Protein AF-A0A0F5L1Y3-F1 (afdb_monomer)

Structure (mmCIF, N/CA/C/O backbone):
data_AF-A0A0F5L1Y3-F1
#
_entry.id   AF-A0A0F5L1Y3-F1
#
loop_
_atom_site.group_PDB
_atom_site.id
_atom_site.type_symbol
_atom_site.label_atom_id
_atom_site.label_alt_id
_atom_site.label_comp_id
_atom_site.label_asym_id
_atom_site.label_entity_id
_atom_site.label_seq_id
_atom_site.pdbx_PDB_ins_code
_atom_site.Cartn_x
_atom_site.Cartn_y
_atom_site.Cartn_z
_atom_site.occupancy
_atom_site.B_iso_or_equiv
_atom_site.auth_seq_id
_atom_site.auth_comp_id
_atom_site.auth_asym_id
_atom_site.auth_atom_id
_atom_site.pdbx_PDB_model_num
ATOM 1 N N . MET A 1 1 ? 25.608 -7.336 -17.440 1.00 58.88 1 MET A N 1
ATOM 2 C CA . MET A 1 1 ? 24.834 -6.077 -17.529 1.00 58.88 1 MET A CA 1
ATOM 3 C C . MET A 1 1 ? 24.647 -5.579 -16.105 1.00 58.88 1 MET A C 1
ATOM 5 O O . MET A 1 1 ? 24.278 -6.393 -15.273 1.00 58.88 1 MET A O 1
ATOM 9 N N . ASN A 1 2 ? 24.986 -4.324 -15.798 1.00 83.69 2 ASN A N 1
ATOM 10 C CA . ASN A 1 2 ? 24.797 -3.781 -14.450 1.00 83.69 2 ASN A CA 1
ATOM 11 C C . ASN A 1 2 ? 23.330 -3.350 -14.309 1.00 83.69 2 ASN A C 1
ATOM 13 O O . ASN A 1 2 ? 22.924 -2.388 -14.961 1.00 83.69 2 ASN A O 1
ATOM 17 N N . ILE A 1 3 ? 22.528 -4.107 -13.557 1.00 86.19 3 ILE A N 1
ATOM 18 C CA . ILE A 1 3 ? 21.122 -3.773 -13.304 1.00 86.19 3 ILE A CA 1
ATOM 19 C C . ILE A 1 3 ? 21.102 -2.684 -12.221 1.00 86.19 3 ILE A C 1
ATOM 21 O O . ILE A 1 3 ? 21.657 -2.919 -11.149 1.00 86.19 3 ILE A O 1
ATOM 25 N N . PRO A 1 4 ? 20.523 -1.495 -12.475 1.00 91.44 4 PRO A N 1
ATOM 26 C CA . PRO A 1 4 ? 20.451 -0.447 -11.463 1.00 91.44 4 PRO A CA 1
ATOM 27 C C . PRO A 1 4 ? 19.635 -0.911 -10.259 1.00 91.44 4 PRO A C 1
ATOM 29 O O . PRO A 1 4 ? 18.549 -1.457 -10.434 1.00 91.44 4 PRO A O 1
ATOM 32 N N . ASP A 1 5 ? 20.128 -0.639 -9.055 1.00 95.06 5 ASP A N 1
ATOM 33 C CA . ASP A 1 5 ? 19.383 -0.872 -7.820 1.00 95.06 5 ASP A CA 1
ATOM 34 C C . ASP A 1 5 ? 18.360 0.263 -7.594 1.00 95.06 5 ASP A C 1
ATOM 36 O O . ASP A 1 5 ? 18.777 1.420 -7.424 1.00 95.06 5 ASP A O 1
ATOM 40 N N . PRO A 1 6 ? 17.038 -0.021 -7.574 1.00 96.19 6 PRO A N 1
ATOM 41 C CA . PRO A 1 6 ? 16.002 0.976 -7.311 1.00 96.19 6 PRO A CA 1
ATOM 42 C C . PRO A 1 6 ? 16.200 1.751 -6.007 1.00 96.19 6 PRO A C 1
ATOM 44 O O . PRO A 1 6 ? 15.869 2.934 -5.962 1.00 96.19 6 PRO A O 1
ATOM 47 N N . GLN A 1 7 ? 16.785 1.144 -4.970 1.00 96.44 7 GLN A N 1
ATOM 48 C CA . GLN A 1 7 ? 16.964 1.785 -3.662 1.00 96.44 7 GLN A CA 1
ATOM 49 C C . GLN A 1 7 ? 17.882 3.017 -3.717 1.00 96.44 7 GLN A C 1
ATOM 51 O O . GLN A 1 7 ? 17.750 3.941 -2.912 1.00 96.44 7 GLN A O 1
ATOM 56 N N . THR A 1 8 ? 18.747 3.102 -4.731 1.00 95.94 8 THR A N 1
ATOM 57 C CA . THR A 1 8 ? 19.629 4.258 -4.961 1.00 95.94 8 THR A CA 1
ATOM 58 C C . THR A 1 8 ? 18.908 5.488 -5.525 1.00 95.94 8 THR A C 1
ATOM 60 O O . THR A 1 8 ? 19.487 6.574 -5.594 1.00 95.94 8 THR A O 1
ATOM 63 N N . PHE A 1 9 ? 17.640 5.352 -5.924 1.00 96.06 9 PHE A N 1
ATOM 64 C CA . PHE A 1 9 ? 16.849 6.438 -6.488 1.00 96.06 9 PHE A CA 1
ATOM 65 C C . PHE A 1 9 ? 16.007 7.127 -5.411 1.00 96.06 9 PHE A C 1
ATOM 67 O O . PHE A 1 9 ? 15.438 6.491 -4.522 1.00 96.06 9 PHE A O 1
ATOM 74 N N . THR A 1 10 ? 15.886 8.447 -5.548 1.00 95.75 10 THR A N 1
ATOM 75 C CA . THR A 1 10 ? 15.037 9.318 -4.716 1.00 95.75 10 THR A CA 1
ATOM 76 C C . THR A 1 10 ? 13.987 10.079 -5.531 1.00 95.75 10 THR A C 1
ATOM 78 O O . THR A 1 10 ? 13.147 10.769 -4.966 1.00 95.75 10 THR A O 1
ATOM 81 N N . ASP A 1 11 ? 14.021 9.951 -6.862 1.00 95.88 11 ASP A N 1
ATOM 82 C CA . ASP A 1 11 ? 13.107 10.615 -7.792 1.00 95.88 11 ASP A CA 1
ATOM 83 C C . ASP A 1 11 ? 12.118 9.590 -8.383 1.00 95.88 11 ASP A C 1
ATOM 85 O O . ASP A 1 11 ? 12.529 8.739 -9.189 1.00 95.88 11 ASP A O 1
ATOM 89 N N . PRO A 1 12 ? 10.820 9.666 -8.026 1.00 95.31 12 PRO A N 1
ATOM 90 C CA . PRO A 1 12 ? 9.793 8.768 -8.547 1.00 95.31 12 PRO A CA 1
ATOM 91 C C . PRO A 1 12 ? 9.684 8.761 -10.075 1.00 95.31 12 PRO A C 1
ATOM 93 O O . PRO A 1 12 ? 9.400 7.720 -10.664 1.00 95.31 12 PRO A O 1
ATOM 96 N N . GLU A 1 13 ? 9.946 9.881 -10.752 1.00 94.06 13 GLU A N 1
ATOM 97 C CA . GLU A 1 13 ? 9.856 9.947 -12.215 1.00 94.06 13 GLU A CA 1
ATOM 98 C C . GLU A 1 13 ? 10.986 9.160 -12.888 1.00 94.06 13 GLU A C 1
ATOM 100 O O . GLU A 1 13 ? 10.777 8.500 -13.912 1.00 94.06 13 GLU A O 1
ATOM 105 N N . LYS A 1 14 ? 12.187 9.155 -12.298 1.00 96.31 14 LYS A N 1
ATOM 106 C CA . LYS A 1 14 ? 13.285 8.294 -12.768 1.00 96.31 14 LYS A CA 1
ATOM 107 C C . LYS A 1 14 ? 12.970 6.819 -12.541 1.00 96.31 14 LYS A C 1
ATOM 109 O O . LYS A 1 14 ? 13.236 6.012 -13.431 1.00 96.31 14 LYS A O 1
ATOM 114 N N . LEU A 1 15 ? 12.358 6.479 -11.408 1.00 96.44 15 LEU A N 1
ATOM 115 C CA . LEU A 1 15 ? 11.914 5.114 -11.121 1.00 96.44 15 LEU A CA 1
ATOM 116 C C . LEU A 1 15 ? 10.835 4.644 -12.098 1.00 96.44 15 LEU A C 1
ATOM 118 O O . LEU A 1 15 ? 10.933 3.528 -12.598 1.00 96.44 15 LEU A O 1
ATOM 122 N N . ARG A 1 16 ? 9.866 5.491 -12.469 1.00 94.25 16 ARG A N 1
ATOM 123 C CA . ARG A 1 16 ? 8.861 5.146 -13.493 1.00 94.25 16 ARG A CA 1
ATOM 124 C C . ARG A 1 16 ? 9.489 4.891 -14.862 1.00 94.25 16 ARG A C 1
ATOM 126 O O . ARG A 1 16 ? 9.098 3.952 -15.552 1.00 94.25 16 ARG A O 1
ATOM 133 N N . LYS A 1 17 ? 10.504 5.673 -15.244 1.00 94.81 17 LYS A N 1
ATOM 134 C CA . LYS A 1 17 ? 11.277 5.433 -16.477 1.00 94.81 17 LYS A CA 1
ATOM 135 C C . LYS A 1 17 ? 12.063 4.122 -16.414 1.00 94.81 17 LYS A C 1
ATOM 137 O O . LYS A 1 17 ? 12.066 3.369 -17.388 1.00 94.81 17 LYS A O 1
ATOM 142 N N . LEU A 1 18 ? 12.716 3.837 -15.285 1.00 95.88 18 LEU A N 1
ATOM 143 C CA . LEU A 1 18 ? 13.425 2.574 -15.067 1.00 95.88 18 LEU A CA 1
ATOM 144 C C . LEU A 1 18 ? 12.458 1.386 -15.125 1.00 95.88 18 LEU A C 1
ATOM 146 O O . LEU A 1 18 ? 12.724 0.427 -15.840 1.00 95.88 18 LEU A O 1
ATOM 150 N N . MET A 1 19 ? 11.309 1.493 -14.459 1.00 95.19 19 MET A N 1
ATOM 151 C CA . MET A 1 19 ? 10.232 0.505 -14.473 1.00 95.19 19 MET A CA 1
ATOM 152 C C . MET A 1 19 ? 9.715 0.235 -15.889 1.00 95.19 19 MET A C 1
ATOM 154 O O . MET A 1 19 ? 9.615 -0.921 -16.286 1.00 95.19 19 MET A O 1
ATOM 158 N N . ALA A 1 20 ? 9.440 1.272 -16.686 1.00 93.19 20 ALA A N 1
ATOM 159 C CA . ALA A 1 20 ? 8.986 1.100 -18.068 1.00 93.19 20 ALA A CA 1
ATOM 160 C C . ALA A 1 20 ? 10.019 0.351 -18.931 1.00 93.19 20 ALA A C 1
ATOM 162 O O . ALA A 1 20 ? 9.663 -0.520 -19.726 1.00 93.19 20 ALA A O 1
ATOM 163 N N . ASN A 1 21 ? 11.310 0.645 -18.746 1.00 94.38 21 ASN A N 1
ATOM 164 C CA . ASN A 1 21 ? 12.386 -0.092 -19.408 1.00 94.38 21 ASN A CA 1
ATOM 165 C C . ASN A 1 21 ? 12.499 -1.534 -18.911 1.00 94.38 21 ASN A C 1
ATOM 167 O O . ASN A 1 21 ? 12.707 -2.429 -19.725 1.00 94.38 21 ASN A O 1
ATOM 171 N N . ALA A 1 22 ? 12.353 -1.753 -17.605 1.00 94.88 22 ALA A N 1
ATOM 172 C CA . ALA A 1 22 ? 12.381 -3.072 -16.993 1.00 94.88 22 ALA A CA 1
ATOM 173 C C . ALA A 1 22 ? 11.282 -3.966 -17.580 1.00 94.88 22 ALA A C 1
ATOM 175 O O . ALA A 1 22 ? 11.586 -5.041 -18.085 1.00 94.88 22 ALA A O 1
ATOM 176 N N . VAL A 1 23 ? 10.042 -3.465 -17.642 1.00 92.94 23 VAL A N 1
ATOM 177 C CA . VAL A 1 23 ? 8.907 -4.159 -18.273 1.00 92.94 23 VAL A CA 1
ATOM 178 C C . VAL A 1 23 ? 9.199 -4.468 -19.742 1.00 92.94 23 VAL A C 1
ATOM 180 O O . VAL A 1 23 ? 9.058 -5.609 -20.169 1.00 92.94 23 VAL A O 1
ATOM 183 N N . ARG A 1 24 ? 9.676 -3.483 -20.518 1.00 94.00 24 ARG A N 1
ATOM 184 C CA . ARG A 1 24 ? 10.012 -3.672 -21.943 1.00 94.00 24 ARG A CA 1
ATOM 185 C C . ARG A 1 24 ? 11.085 -4.745 -22.170 1.00 94.00 24 ARG A C 1
ATOM 187 O O . ARG A 1 24 ? 11.111 -5.360 -23.231 1.00 94.00 24 ARG A O 1
ATOM 194 N N . LEU A 1 25 ? 11.997 -4.917 -21.216 1.00 94.50 25 LEU A N 1
ATOM 195 C CA . LEU A 1 25 ? 13.122 -5.850 -21.294 1.00 94.50 25 LEU A CA 1
ATOM 196 C C . LEU A 1 25 ? 12.866 -7.179 -20.560 1.00 94.50 25 LEU A C 1
ATOM 198 O O . LEU A 1 25 ? 13.754 -8.025 -20.558 1.00 94.50 25 LEU A O 1
ATOM 202 N N . GLY A 1 26 ? 11.687 -7.372 -19.957 1.00 94.56 26 GLY A N 1
ATOM 203 C CA . GLY A 1 26 ? 11.333 -8.597 -19.229 1.00 94.56 26 GLY A CA 1
ATOM 204 C C . GLY A 1 26 ? 11.954 -8.724 -17.831 1.00 94.56 26 GLY A C 1
ATOM 205 O O . GLY A 1 26 ? 12.021 -9.823 -17.293 1.00 94.56 26 GLY A O 1
ATOM 206 N N . TYR A 1 27 ? 12.419 -7.626 -17.229 1.00 95.56 27 TYR A N 1
ATOM 207 C CA . TYR A 1 27 ? 12.946 -7.611 -15.860 1.00 95.56 27 TYR A CA 1
ATOM 208 C C . TYR A 1 27 ? 11.828 -7.339 -14.845 1.00 95.56 27 TYR A C 1
ATOM 210 O O . TYR A 1 27 ? 11.685 -6.222 -14.341 1.00 95.56 27 TYR A O 1
ATOM 218 N N . GLU A 1 28 ? 11.020 -8.358 -14.559 1.00 93.56 28 GLU A N 1
ATOM 219 C CA . GLU A 1 28 ? 9.836 -8.235 -13.696 1.00 93.56 28 GLU A CA 1
ATOM 220 C C . GLU A 1 28 ? 10.185 -7.843 -12.255 1.00 93.56 28 GLU A C 1
ATOM 222 O O . GLU A 1 28 ? 9.589 -6.901 -11.734 1.00 93.56 28 GLU A O 1
ATOM 227 N N . ASP A 1 29 ? 11.211 -8.455 -11.657 1.00 95.00 29 ASP A N 1
ATOM 228 C CA . ASP A 1 29 ? 11.664 -8.128 -10.294 1.00 95.00 29 ASP A CA 1
ATOM 229 C C . ASP A 1 29 ? 12.117 -6.671 -10.170 1.00 95.00 29 ASP A C 1
ATOM 231 O O . ASP A 1 29 ? 11.828 -5.984 -9.189 1.00 95.00 29 ASP A O 1
ATOM 235 N N . LEU A 1 30 ? 12.800 -6.152 -11.195 1.00 96.38 30 LEU A N 1
ATOM 236 C CA . LEU A 1 30 ? 13.221 -4.755 -11.220 1.00 96.38 30 LEU A CA 1
ATOM 237 C C . LEU A 1 30 ? 12.011 -3.823 -11.316 1.00 96.38 30 LEU A C 1
ATOM 239 O O . LEU A 1 30 ? 11.949 -2.814 -10.614 1.00 96.38 30 LEU A O 1
ATOM 243 N N . ALA A 1 31 ? 11.038 -4.159 -12.167 1.00 95.81 31 ALA A N 1
ATOM 244 C CA . ALA A 1 31 ? 9.800 -3.399 -12.267 1.00 95.81 31 ALA A CA 1
ATOM 245 C C . ALA A 1 31 ? 9.024 -3.425 -10.943 1.00 95.81 31 ALA A C 1
ATOM 247 O O . ALA A 1 31 ? 8.531 -2.386 -10.513 1.00 95.81 31 ALA A O 1
ATOM 248 N N . PHE A 1 32 ? 8.949 -4.584 -10.288 1.00 96.62 32 PHE A N 1
ATOM 249 C CA . PHE A 1 32 ? 8.337 -4.758 -8.977 1.00 96.62 32 PHE A CA 1
ATOM 250 C C . PHE A 1 32 ? 9.014 -3.864 -7.933 1.00 96.62 32 PHE A C 1
ATOM 252 O O . PHE A 1 32 ? 8.354 -3.006 -7.350 1.00 96.62 32 PHE A O 1
ATOM 259 N N . ASN A 1 33 ? 10.336 -3.958 -7.788 1.00 97.25 33 ASN A N 1
ATOM 260 C CA . ASN A 1 33 ? 11.106 -3.170 -6.824 1.00 97.25 33 ASN A CA 1
ATOM 261 C C . ASN A 1 33 ? 11.019 -1.656 -7.079 1.00 97.25 33 ASN A C 1
ATOM 263 O O . ASN A 1 33 ? 10.983 -0.874 -6.129 1.00 97.25 33 ASN A O 1
ATOM 267 N N . CYS A 1 34 ? 10.902 -1.217 -8.336 1.00 97.62 34 CYS A N 1
ATOM 268 C CA . CYS A 1 34 ? 10.632 0.188 -8.645 1.00 97.62 34 CYS A CA 1
ATOM 269 C C . CYS A 1 34 ? 9.288 0.671 -8.076 1.00 97.62 34 CYS A C 1
ATOM 271 O O . CYS A 1 34 ? 9.238 1.774 -7.532 1.00 97.62 34 CYS A O 1
ATOM 273 N N . LYS A 1 35 ? 8.213 -0.129 -8.170 1.00 97.06 35 LYS A N 1
ATOM 274 C CA . LYS A 1 35 ? 6.893 0.228 -7.604 1.00 97.06 35 LYS A CA 1
ATOM 275 C C . LYS A 1 35 ? 6.991 0.430 -6.096 1.00 97.06 35 LYS A C 1
ATOM 277 O O . LYS A 1 35 ? 6.479 1.414 -5.567 1.00 97.06 35 LYS A O 1
ATOM 282 N N . LEU A 1 36 ? 7.698 -0.477 -5.424 1.00 97.88 36 LEU A N 1
ATOM 283 C CA . LEU A 1 36 ? 7.883 -0.423 -3.976 1.00 97.88 36 LEU A CA 1
ATOM 284 C C . LEU A 1 36 ? 8.694 0.794 -3.566 1.00 97.88 36 LEU A C 1
ATOM 286 O O . LEU A 1 36 ? 8.295 1.526 -2.668 1.00 97.88 36 LEU A O 1
ATOM 290 N N . ARG A 1 37 ? 9.772 1.083 -4.295 1.00 98.19 37 ARG A N 1
ATOM 291 C CA . ARG A 1 37 ? 10.583 2.258 -4.012 1.00 98.19 37 ARG A CA 1
ATOM 292 C C . ARG A 1 37 ? 9.810 3.565 -4.199 1.00 98.19 37 ARG A C 1
ATOM 294 O O . ARG A 1 37 ? 9.967 4.491 -3.408 1.00 98.19 37 ARG A O 1
ATOM 301 N N . ILE A 1 38 ? 8.966 3.656 -5.230 1.00 98.00 38 ILE A N 1
ATOM 302 C CA . ILE A 1 38 ? 8.090 4.821 -5.436 1.00 98.00 38 ILE A CA 1
ATOM 303 C C . ILE A 1 38 ? 7.148 5.003 -4.237 1.00 98.00 38 ILE A C 1
ATOM 305 O O . ILE A 1 38 ? 6.970 6.128 -3.766 1.00 98.00 38 ILE A O 1
ATOM 309 N N . ALA A 1 39 ? 6.578 3.908 -3.733 1.00 98.06 39 ALA A N 1
ATOM 310 C CA . ALA A 1 39 ? 5.726 3.915 -2.552 1.00 98.06 39 ALA A CA 1
ATOM 311 C C . ALA A 1 39 ? 6.473 4.358 -1.285 1.00 98.06 39 ALA A C 1
ATOM 313 O O . ALA A 1 39 ? 6.002 5.252 -0.583 1.00 98.06 39 ALA A O 1
ATOM 314 N N . GLU A 1 40 ? 7.663 3.809 -1.037 1.00 98.00 40 GLU A N 1
ATOM 315 C CA . GLU A 1 40 ? 8.525 4.185 0.090 1.00 98.00 40 GLU A CA 1
ATOM 316 C C . GLU A 1 40 ? 8.865 5.680 0.082 1.00 98.00 40 GLU A C 1
ATOM 318 O O . GLU A 1 40 ? 8.759 6.342 1.112 1.00 98.00 40 GLU A O 1
ATOM 323 N N . ILE A 1 41 ? 9.236 6.237 -1.078 1.00 98.25 41 ILE A N 1
ATOM 324 C CA . ILE A 1 41 ? 9.544 7.670 -1.212 1.00 98.25 41 ILE A CA 1
ATOM 325 C C . ILE A 1 41 ? 8.321 8.523 -0.854 1.00 98.25 41 ILE A C 1
ATOM 327 O O . ILE A 1 41 ? 8.457 9.554 -0.195 1.00 98.25 41 ILE A O 1
ATOM 331 N N . ALA A 1 42 ? 7.125 8.105 -1.273 1.00 97.50 42 ALA A N 1
ATOM 332 C CA . ALA A 1 42 ? 5.902 8.842 -0.980 1.00 97.50 42 ALA A CA 1
ATOM 333 C C . ALA A 1 42 ? 5.546 8.827 0.513 1.00 97.50 42 ALA A C 1
ATOM 335 O O . ALA A 1 42 ? 5.140 9.859 1.050 1.00 97.50 42 ALA A O 1
ATOM 336 N N . GLY A 1 43 ? 5.727 7.686 1.183 1.00 97.69 43 GLY A N 1
ATOM 337 C CA . GLY A 1 43 ? 5.564 7.583 2.630 1.00 97.69 43 GLY A CA 1
ATOM 338 C C . GLY A 1 43 ? 6.617 8.377 3.397 1.00 97.69 43 GLY A C 1
ATOM 339 O O . GLY A 1 43 ? 6.281 9.094 4.333 1.00 97.69 43 GLY A O 1
ATOM 340 N N . ALA A 1 44 ? 7.885 8.305 2.986 1.00 97.12 44 ALA A N 1
ATOM 341 C CA . ALA A 1 44 ? 8.995 8.997 3.644 1.00 97.12 44 ALA A CA 1
ATOM 342 C C . ALA A 1 44 ? 8.863 10.529 3.632 1.00 97.12 44 ALA A C 1
ATOM 344 O O . ALA A 1 44 ? 9.484 11.200 4.450 1.00 97.12 44 ALA A O 1
ATOM 345 N N . ALA A 1 45 ? 8.044 11.081 2.734 1.00 96.25 45 ALA A N 1
ATOM 346 C CA . ALA A 1 45 ? 7.694 12.498 2.723 1.00 96.25 45 ALA A CA 1
ATOM 347 C C . ALA A 1 45 ? 6.708 12.906 3.839 1.00 96.25 45 ALA A C 1
ATOM 349 O O . ALA A 1 45 ? 6.389 14.088 3.946 1.00 96.25 45 ALA A O 1
ATOM 350 N N . GLN A 1 46 ? 6.200 11.952 4.629 1.00 97.62 46 GLN A N 1
ATOM 351 C CA . GLN A 1 46 ? 5.275 12.191 5.736 1.00 97.62 46 GLN A CA 1
ATOM 352 C C . GLN A 1 46 ? 5.984 12.065 7.090 1.00 97.62 46 GLN A C 1
ATOM 354 O O . GLN A 1 46 ? 6.722 11.102 7.347 1.00 97.62 46 GLN A O 1
ATOM 359 N N . ASP A 1 47 ? 5.709 13.021 7.975 1.00 94.88 47 ASP A N 1
ATOM 360 C CA . ASP A 1 47 ? 6.284 13.061 9.322 1.00 94.88 47 ASP A CA 1
ATOM 361 C C . ASP A 1 47 ? 5.580 12.091 10.280 1.00 94.88 47 ASP A C 1
ATOM 363 O O . ASP A 1 47 ? 6.244 11.379 11.033 1.00 94.88 47 ASP A O 1
ATOM 367 N N . ASP A 1 48 ? 4.246 12.036 10.226 1.00 97.31 48 ASP A N 1
ATOM 368 C CA . ASP A 1 48 ? 3.437 11.135 11.047 1.00 97.31 48 ASP A CA 1
ATOM 369 C C . ASP A 1 48 ? 3.561 9.675 10.582 1.00 97.31 48 ASP A C 1
ATOM 371 O O . ASP A 1 48 ? 3.600 9.384 9.383 1.00 97.31 48 ASP A O 1
ATOM 375 N N . VAL A 1 49 ? 3.623 8.747 11.541 1.00 97.25 49 VAL A N 1
ATOM 376 C CA . VAL A 1 49 ? 3.868 7.326 11.262 1.00 97.25 49 VAL A CA 1
ATOM 377 C C . VAL A 1 49 ? 2.693 6.666 10.537 1.00 97.25 49 VAL A C 1
ATOM 379 O O . VAL A 1 49 ? 2.912 5.905 9.593 1.00 97.25 49 VAL A O 1
ATOM 382 N N . ILE A 1 50 ? 1.453 7.001 10.908 1.00 97.94 50 ILE A N 1
ATOM 383 C CA . ILE A 1 50 ? 0.254 6.444 10.273 1.00 97.94 50 ILE A CA 1
ATOM 384 C C . ILE A 1 50 ? 0.087 7.027 8.873 1.00 97.94 50 ILE A C 1
ATOM 386 O O . ILE A 1 50 ? -0.199 6.289 7.931 1.00 97.94 50 ILE A O 1
ATOM 390 N N . GLU A 1 51 ? 0.319 8.328 8.701 1.00 98.38 51 GLU A N 1
ATOM 391 C CA . GLU A 1 51 ? 0.354 8.967 7.383 1.00 98.38 51 GLU A CA 1
ATOM 392 C C . GLU A 1 51 ? 1.423 8.332 6.485 1.00 98.38 51 GLU A C 1
ATOM 394 O O . GLU A 1 51 ? 1.142 7.984 5.338 1.00 98.38 51 GLU A O 1
ATOM 399 N N . ARG A 1 52 ? 2.634 8.111 6.999 1.00 98.50 52 ARG A N 1
ATOM 400 C CA . ARG A 1 52 ? 3.726 7.460 6.264 1.00 98.50 52 ARG A CA 1
ATOM 401 C C . ARG A 1 52 ? 3.346 6.072 5.770 1.00 98.50 52 ARG A C 1
ATOM 403 O O . ARG A 1 52 ? 3.530 5.778 4.584 1.00 98.50 52 ARG A O 1
ATOM 410 N N . GLU A 1 53 ? 2.830 5.219 6.648 1.00 98.25 53 GLU A N 1
ATOM 411 C CA . GLU A 1 53 ? 2.418 3.868 6.262 1.00 98.25 53 GLU A CA 1
ATOM 412 C C . GLU A 1 53 ? 1.240 3.897 5.287 1.00 98.25 53 GLU A C 1
ATOM 414 O O . GLU A 1 53 ? 1.273 3.215 4.260 1.00 98.25 53 GLU A O 1
ATOM 419 N N . PHE A 1 54 ? 0.247 4.753 5.535 1.00 98.44 54 PHE A N 1
ATOM 420 C CA . PHE A 1 54 ? -0.901 4.917 4.651 1.00 98.44 54 PHE A CA 1
ATOM 421 C C 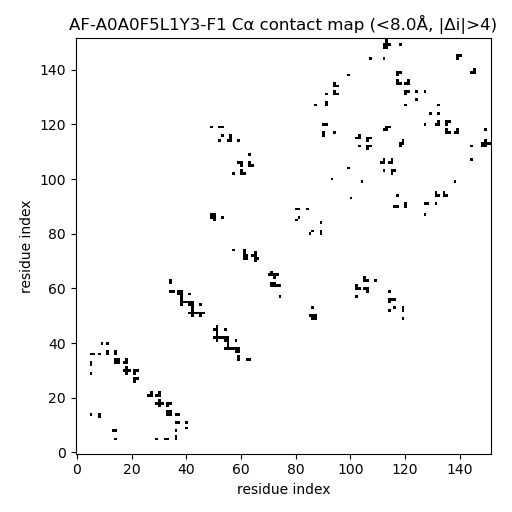. PHE A 1 54 ? -0.492 5.357 3.241 1.00 98.44 54 PHE A C 1
ATOM 423 O O . PHE A 1 54 ? -0.929 4.763 2.254 1.00 98.44 54 PHE A O 1
ATOM 430 N N . TRP A 1 55 ? 0.362 6.376 3.119 1.00 98.50 55 TRP A N 1
ATOM 431 C CA . TRP A 1 55 ? 0.829 6.854 1.818 1.00 98.50 55 TRP A CA 1
ATOM 432 C C . TRP A 1 55 ? 1.704 5.825 1.104 1.00 98.50 55 TRP A C 1
ATOM 434 O O . TRP A 1 55 ? 1.593 5.692 -0.116 1.00 98.50 55 TRP A O 1
ATOM 444 N N . THR A 1 56 ? 2.500 5.050 1.843 1.00 98.56 56 THR A N 1
ATOM 445 C CA . THR A 1 56 ? 3.248 3.915 1.280 1.00 98.56 56 THR A CA 1
ATOM 446 C C . THR A 1 56 ? 2.284 2.881 0.689 1.00 98.56 56 THR A C 1
ATOM 448 O O . THR A 1 56 ? 2.369 2.552 -0.494 1.00 98.56 56 THR A O 1
ATOM 451 N N . ALA A 1 57 ? 1.300 2.428 1.465 1.00 98.31 57 ALA A N 1
ATOM 452 C CA . ALA A 1 57 ? 0.299 1.457 1.029 1.00 98.31 57 ALA A CA 1
ATOM 453 C C . ALA A 1 57 ? -0.523 1.933 -0.177 1.00 98.31 57 ALA A C 1
ATOM 455 O O . ALA A 1 57 ? -0.669 1.217 -1.171 1.00 98.31 57 ALA A O 1
ATOM 456 N N . LEU A 1 58 ? -1.031 3.167 -0.114 1.00 98.12 58 LEU A N 1
ATOM 457 C CA . LEU A 1 58 ? -1.845 3.770 -1.165 1.00 98.12 58 LEU A CA 1
ATOM 458 C C . LEU A 1 58 ? -1.084 3.836 -2.491 1.00 98.12 58 LEU A C 1
ATOM 460 O O . LEU A 1 58 ? -1.622 3.459 -3.533 1.00 98.12 58 LEU A O 1
ATOM 464 N N . ILE A 1 59 ? 0.163 4.308 -2.463 1.00 98.06 59 ILE A N 1
ATOM 465 C CA . ILE A 1 59 ? 0.970 4.439 -3.676 1.00 98.06 59 ILE A CA 1
ATOM 466 C C . ILE A 1 59 ? 1.382 3.068 -4.209 1.00 98.06 59 ILE A C 1
ATOM 468 O O . ILE A 1 59 ? 1.308 2.862 -5.417 1.00 98.06 59 ILE A O 1
ATOM 472 N N . ALA A 1 60 ? 1.722 2.107 -3.345 1.00 97.94 60 ALA A N 1
ATOM 473 C CA . ALA A 1 60 ? 1.999 0.739 -3.779 1.00 97.94 60 ALA A CA 1
ATOM 474 C C . ALA A 1 60 ? 0.794 0.136 -4.521 1.00 97.94 60 ALA A C 1
ATOM 476 O O . ALA A 1 60 ? 0.938 -0.346 -5.646 1.00 97.94 60 ALA A O 1
ATOM 477 N N . ALA A 1 61 ? -0.407 0.235 -3.943 1.00 97.38 61 ALA A N 1
ATOM 478 C CA . ALA A 1 61 ? -1.634 -0.244 -4.574 1.00 97.38 61 ALA A CA 1
ATOM 479 C C . ALA A 1 61 ? -1.917 0.462 -5.916 1.00 97.38 61 ALA A C 1
ATOM 481 O O . ALA A 1 61 ? -2.299 -0.189 -6.890 1.00 97.38 61 ALA A O 1
ATOM 482 N N . GLU A 1 62 ? -1.703 1.781 -6.005 1.00 96.88 62 GLU A N 1
ATOM 483 C CA . GLU A 1 62 ? -1.850 2.540 -7.255 1.00 96.88 62 GLU A CA 1
ATOM 484 C C . GLU A 1 62 ? -0.854 2.091 -8.337 1.00 96.88 62 GLU A C 1
ATOM 486 O O . GLU A 1 62 ? -1.262 1.899 -9.484 1.00 96.88 62 GLU A O 1
ATOM 491 N N . GLU A 1 63 ? 0.419 1.874 -7.994 1.00 96.31 63 GLU A N 1
ATOM 492 C CA . GLU A 1 63 ? 1.452 1.432 -8.942 1.00 96.31 63 GLU A CA 1
ATOM 493 C C . GLU A 1 63 ? 1.205 -0.013 -9.426 1.00 96.31 63 GLU A C 1
ATOM 495 O O . GLU A 1 63 ? 1.337 -0.303 -10.621 1.00 96.31 63 GLU A O 1
ATOM 500 N N . PHE A 1 64 ? 0.760 -0.922 -8.548 1.00 95.44 64 PHE A N 1
ATOM 501 C CA . PHE A 1 64 ? 0.347 -2.273 -8.953 1.00 95.44 64 PHE A CA 1
ATOM 502 C C . PHE A 1 64 ? -0.884 -2.252 -9.862 1.00 95.44 64 PHE A C 1
ATOM 504 O O . PHE A 1 64 ? -0.877 -2.870 -10.931 1.00 95.44 64 PHE A O 1
ATOM 511 N N . LYS A 1 65 ? -1.912 -1.478 -9.500 1.00 93.69 65 LYS A N 1
ATOM 512 C CA . LYS A 1 65 ? -3.133 -1.340 -10.305 1.00 93.69 65 LYS A CA 1
ATOM 513 C C . LYS A 1 65 ? -2.852 -0.693 -11.662 1.00 93.69 65 LYS A C 1
ATOM 515 O O . LYS A 1 65 ? -3.421 -1.105 -12.673 1.00 93.69 65 LYS A O 1
ATOM 520 N N . ALA A 1 66 ? -1.961 0.297 -11.708 1.00 91.69 66 ALA A N 1
ATOM 521 C CA . ALA A 1 66 ? -1.562 0.951 -12.947 1.00 91.69 66 ALA A CA 1
ATOM 522 C C . ALA A 1 66 ? -0.835 -0.009 -13.898 1.00 91.69 66 ALA A C 1
ATOM 524 O O . ALA A 1 66 ? -1.102 -0.001 -15.101 1.00 91.69 66 ALA A O 1
ATOM 525 N N . ALA A 1 67 ? 0.039 -0.863 -13.358 1.00 87.31 67 ALA A N 1
ATOM 526 C CA . ALA A 1 67 ? 0.734 -1.880 -14.137 1.00 87.31 67 ALA A CA 1
ATOM 527 C C . ALA A 1 67 ? -0.241 -2.896 -14.753 1.00 87.31 67 ALA A C 1
ATOM 529 O O . ALA A 1 67 ? -0.140 -3.178 -15.944 1.00 87.31 67 ALA A O 1
ATOM 530 N N . ALA A 1 68 ? -1.223 -3.377 -13.983 1.00 83.75 68 ALA A N 1
ATOM 531 C CA . ALA A 1 68 ? -2.240 -4.306 -14.479 1.00 83.75 68 ALA A CA 1
ATOM 532 C C . ALA A 1 68 ? -3.140 -3.681 -15.563 1.00 83.75 68 ALA A C 1
ATOM 534 O O . ALA A 1 68 ? -3.514 -4.341 -16.528 1.00 83.75 68 ALA A O 1
ATOM 535 N N . ALA A 1 69 ? -3.475 -2.393 -15.427 1.00 85.88 69 ALA A N 1
ATOM 536 C CA . ALA A 1 69 ? -4.343 -1.687 -16.368 1.00 85.88 69 ALA A CA 1
ATOM 537 C C . ALA A 1 69 ? -3.613 -1.114 -17.601 1.00 85.88 69 ALA A C 1
ATOM 539 O O . ALA A 1 69 ? -4.272 -0.593 -18.503 1.00 85.88 69 ALA A O 1
ATOM 540 N N . GLY A 1 70 ? -2.274 -1.124 -17.621 1.00 82.06 70 GLY A N 1
ATOM 541 C CA . GLY A 1 70 ? -1.461 -0.490 -18.668 1.00 82.06 70 GLY A CA 1
ATOM 542 C C . GLY A 1 70 ? -1.583 1.041 -18.731 1.00 82.06 70 GLY A C 1
ATOM 543 O O . GLY A 1 70 ? -1.206 1.655 -19.728 1.00 82.06 70 GLY A O 1
ATOM 544 N N . LYS A 1 71 ? -2.137 1.676 -17.692 1.00 84.25 71 LYS A N 1
ATOM 545 C CA . LYS A 1 71 ? -2.349 3.129 -17.604 1.00 84.25 71 LYS A CA 1
ATOM 546 C C . LYS A 1 71 ? -2.314 3.591 -16.156 1.00 84.25 71 LYS A C 1
ATOM 548 O O . LYS A 1 71 ? -2.640 2.828 -15.254 1.00 84.25 71 LYS A O 1
ATOM 553 N N . THR A 1 72 ? -2.001 4.866 -15.930 1.00 81.94 72 THR A N 1
ATOM 554 C CA . THR A 1 72 ? -2.030 5.454 -14.585 1.00 81.94 72 THR A CA 1
ATOM 555 C C . THR A 1 72 ? -3.402 5.263 -13.935 1.00 81.94 72 THR A C 1
ATOM 557 O O . THR A 1 72 ? -4.422 5.689 -14.478 1.00 81.94 72 THR A O 1
ATOM 560 N N . SER A 1 73 ? -3.416 4.657 -12.749 1.00 87.06 73 SER A N 1
ATOM 561 C CA . SER A 1 73 ? -4.617 4.439 -11.950 1.00 87.06 73 SER A CA 1
ATOM 562 C C . SER A 1 73 ? -4.431 5.084 -10.585 1.00 87.06 73 SER A C 1
ATOM 564 O O . SER A 1 73 ? -3.524 4.717 -9.848 1.00 87.06 73 SER A O 1
ATOM 566 N N . ARG A 1 74 ? -5.299 6.042 -10.244 1.00 90.62 74 ARG A N 1
ATOM 567 C CA . ARG A 1 74 ? -5.333 6.668 -8.916 1.00 90.62 74 ARG A CA 1
ATOM 568 C C . ARG A 1 74 ? -6.598 6.272 -8.174 1.00 90.62 74 ARG A C 1
ATOM 570 O O . ARG A 1 74 ? -7.690 6.328 -8.743 1.00 90.62 74 ARG A O 1
ATOM 577 N N . LEU A 1 75 ? -6.479 5.962 -6.888 1.00 92.06 75 LEU A N 1
ATOM 578 C CA . LEU A 1 75 ? -7.608 5.694 -5.999 1.00 92.06 75 LEU A CA 1
ATOM 579 C C . LEU A 1 75 ? -8.213 7.027 -5.529 1.00 92.06 75 LEU A C 1
ATOM 581 O O . LEU A 1 75 ? -8.116 7.424 -4.369 1.00 92.06 75 LEU A O 1
ATOM 585 N N . ALA A 1 76 ? -8.834 7.756 -6.464 1.00 93.56 76 ALA A N 1
ATOM 586 C CA . ALA A 1 76 ? -9.307 9.126 -6.254 1.00 93.56 76 ALA A CA 1
ATOM 587 C C . ALA A 1 76 ? -10.256 9.264 -5.051 1.00 93.56 76 ALA A C 1
ATOM 589 O O . ALA A 1 76 ? -10.100 10.187 -4.258 1.00 93.56 76 ALA A O 1
ATOM 590 N N . LYS A 1 77 ? -11.190 8.318 -4.871 1.00 93.19 77 LYS A N 1
ATOM 591 C CA . LYS A 1 77 ? -12.125 8.317 -3.732 1.00 93.19 77 LYS A CA 1
ATOM 592 C C . LYS A 1 77 ? -11.395 8.240 -2.386 1.00 93.19 77 LYS A C 1
ATOM 594 O O . LYS A 1 77 ? -11.743 8.984 -1.473 1.00 93.19 77 LYS A O 1
ATOM 599 N N . ILE A 1 78 ? -10.361 7.401 -2.291 1.00 95.50 78 ILE A N 1
ATOM 600 C CA . ILE A 1 78 ? -9.530 7.256 -1.089 1.00 95.50 78 ILE A CA 1
ATOM 601 C C . ILE A 1 78 ? -8.762 8.548 -0.818 1.00 95.50 78 ILE A C 1
ATOM 603 O O . ILE A 1 78 ? -8.837 9.074 0.286 1.00 95.50 78 ILE A O 1
ATOM 607 N N . ARG A 1 79 ? -8.129 9.139 -1.837 1.00 96.69 79 ARG A N 1
ATOM 608 C CA . ARG A 1 79 ? -7.439 10.438 -1.713 1.00 96.69 79 ARG A CA 1
ATOM 609 C C . ARG A 1 79 ? -8.377 11.563 -1.266 1.00 96.69 79 ARG A C 1
ATOM 611 O O . ARG A 1 79 ? -8.006 12.393 -0.440 1.00 96.69 79 ARG A O 1
ATOM 618 N N . THR A 1 80 ? -9.599 11.603 -1.797 1.00 97.06 80 THR A N 1
ATOM 619 C CA . THR A 1 80 ? -10.609 12.583 -1.382 1.00 97.06 80 THR A CA 1
ATOM 620 C C . THR A 1 80 ? -11.063 12.354 0.058 1.00 97.06 80 THR A C 1
ATOM 622 O O . THR A 1 80 ? -11.196 13.329 0.795 1.00 97.06 80 THR A O 1
ATOM 625 N N . LYS A 1 81 ? -11.287 11.099 0.476 1.00 96.69 81 LYS A N 1
ATOM 626 C CA . LYS A 1 81 ? -11.630 10.763 1.868 1.00 96.69 81 LYS A CA 1
ATOM 627 C C . LYS A 1 81 ? -10.479 11.150 2.801 1.00 96.69 81 LYS A C 1
ATOM 629 O O . LYS A 1 81 ? -10.719 11.876 3.758 1.00 96.69 81 LYS A O 1
ATOM 634 N N . HIS A 1 82 ? -9.241 10.793 2.456 1.00 97.94 82 HIS A N 1
ATOM 635 C CA . HIS A 1 82 ? -8.031 11.122 3.217 1.00 97.94 82 HIS A CA 1
ATOM 636 C C . HIS A 1 82 ? -7.908 12.624 3.461 1.00 97.94 82 HIS A C 1
ATOM 638 O O . HIS A 1 82 ? -7.853 13.048 4.607 1.00 97.94 82 HIS A O 1
ATOM 644 N N . ARG A 1 83 ? -8.012 13.452 2.413 1.00 97.31 83 ARG A N 1
ATOM 645 C CA . ARG A 1 83 ? -7.955 14.917 2.558 1.00 97.31 83 ARG A CA 1
ATOM 646 C C . ARG A 1 83 ? -8.994 15.470 3.545 1.00 97.31 83 ARG A C 1
ATOM 648 O O . ARG A 1 83 ? -8.786 16.543 4.100 1.00 97.31 83 ARG A O 1
ATOM 655 N N . ARG A 1 84 ? -10.128 14.788 3.726 1.00 97.81 84 ARG A N 1
ATOM 656 C CA . ARG A 1 84 ? -11.196 15.224 4.636 1.00 97.81 84 ARG A CA 1
ATOM 657 C C . ARG A 1 84 ? -10.978 14.784 6.080 1.00 97.81 84 ARG A C 1
ATOM 659 O O . ARG A 1 84 ? -11.412 15.514 6.963 1.00 97.81 84 ARG A O 1
ATOM 666 N N . VAL A 1 85 ? -10.407 13.601 6.314 1.00 97.94 85 VAL A N 1
ATOM 667 C CA . VAL A 1 85 ? -10.412 12.970 7.650 1.00 97.94 85 VAL A CA 1
ATOM 668 C C . VAL A 1 85 ? -9.038 12.519 8.159 1.00 97.94 85 VAL A C 1
ATOM 670 O O . VAL A 1 85 ? -8.932 12.135 9.317 1.00 97.94 85 VAL A O 1
ATOM 673 N N . GLY A 1 86 ? -7.995 12.582 7.332 1.00 98.25 86 GLY A N 1
ATOM 674 C CA . GLY A 1 86 ? -6.662 12.053 7.634 1.00 98.25 86 GLY A CA 1
ATOM 675 C C . GLY A 1 86 ? -6.575 10.526 7.543 1.00 98.25 86 GLY A C 1
ATOM 676 O O . GLY A 1 86 ? -7.587 9.836 7.379 1.00 98.25 86 GLY A O 1
ATOM 677 N N . ALA A 1 87 ? -5.356 9.990 7.632 1.00 98.38 87 ALA A N 1
ATOM 678 C CA . ALA A 1 87 ? -5.096 8.558 7.495 1.00 98.38 87 ALA A CA 1
ATOM 679 C C . ALA A 1 87 ? -5.728 7.726 8.620 1.00 98.38 87 ALA A C 1
ATOM 681 O O . ALA A 1 87 ? -6.459 6.780 8.336 1.00 98.38 87 ALA A O 1
ATOM 682 N N . GLN A 1 88 ? -5.528 8.105 9.886 1.00 98.31 88 GLN A N 1
ATOM 683 C CA . GLN A 1 88 ? -6.007 7.322 11.033 1.00 98.31 88 GLN A CA 1
ATOM 684 C C . GLN A 1 88 ? -7.530 7.124 11.005 1.00 98.31 88 GLN A C 1
ATOM 686 O O . GLN A 1 88 ? -8.019 5.998 11.098 1.00 98.31 88 GLN A O 1
ATOM 691 N N . ARG A 1 89 ? -8.311 8.197 10.803 1.00 98.31 89 ARG A N 1
ATOM 692 C CA . ARG A 1 89 ? -9.773 8.068 10.734 1.00 98.31 89 ARG A CA 1
ATOM 693 C C . ARG A 1 89 ? -10.219 7.284 9.503 1.00 98.31 89 ARG A C 1
ATOM 695 O O . ARG A 1 89 ? -11.154 6.496 9.597 1.00 98.31 89 ARG A O 1
ATOM 702 N N . LEU A 1 90 ? -9.555 7.480 8.365 1.00 98.50 90 LEU A N 1
ATOM 703 C CA . LEU A 1 90 ? -9.861 6.741 7.146 1.00 98.50 90 LEU A CA 1
ATOM 704 C C . LEU A 1 90 ? -9.647 5.235 7.333 1.00 98.50 90 LEU A C 1
ATOM 706 O O . LEU A 1 90 ? -10.521 4.465 6.940 1.00 98.50 90 LEU A O 1
ATOM 710 N N . LEU A 1 91 ? -8.529 4.832 7.942 1.00 98.50 91 LEU A N 1
ATOM 711 C CA . LEU A 1 91 ? -8.219 3.435 8.246 1.00 98.50 91 LEU A CA 1
ATOM 712 C C . LEU A 1 91 ? -9.268 2.834 9.187 1.00 98.50 91 LEU A C 1
ATOM 714 O O . LEU A 1 91 ? -9.819 1.780 8.882 1.00 98.50 91 LEU A O 1
ATOM 718 N N . ALA A 1 92 ? -9.617 3.541 10.267 1.00 98.44 92 ALA A N 1
ATOM 719 C CA . ALA A 1 92 ? -10.662 3.105 11.191 1.00 98.44 92 ALA A CA 1
ATOM 720 C C . ALA A 1 92 ? -12.014 2.911 10.480 1.00 98.44 92 ALA A C 1
ATOM 722 O O . ALA A 1 92 ? -12.652 1.874 10.645 1.00 98.44 92 ALA A O 1
ATOM 723 N N . ASP A 1 93 ? -12.426 3.869 9.642 1.00 97.94 93 ASP A N 1
ATOM 724 C CA . ASP A 1 93 ? -13.668 3.758 8.875 1.00 97.94 93 ASP A CA 1
ATOM 725 C C . ASP A 1 93 ? -13.633 2.547 7.919 1.00 97.94 93 ASP A C 1
ATOM 727 O O . ASP A 1 93 ? -14.629 1.841 7.804 1.00 97.94 93 ASP A O 1
ATOM 731 N N . MET A 1 94 ? -12.500 2.282 7.253 1.00 97.62 94 MET A N 1
ATOM 732 C CA . MET A 1 94 ? -12.347 1.138 6.338 1.00 97.62 94 MET A CA 1
ATOM 733 C C . MET A 1 94 ? -12.465 -0.216 7.044 1.00 97.62 94 MET A C 1
ATOM 735 O O . MET A 1 94 ? -12.933 -1.182 6.439 1.00 97.62 94 MET A O 1
ATOM 739 N N . MET A 1 95 ? -12.060 -0.310 8.313 1.00 98.00 95 MET A N 1
ATOM 740 C CA . MET A 1 95 ? -12.217 -1.549 9.079 1.00 98.00 95 MET A CA 1
ATOM 741 C C . MET A 1 95 ? -13.690 -1.857 9.357 1.00 98.00 95 MET A C 1
ATOM 743 O O . MET A 1 95 ? -14.070 -3.022 9.391 1.00 98.00 95 MET A O 1
ATOM 747 N N . MET A 1 96 ? -14.525 -0.822 9.475 1.00 97.56 96 MET A N 1
ATOM 748 C CA . MET A 1 96 ? -15.963 -0.964 9.723 1.00 97.56 96 MET A CA 1
ATOM 749 C C . MET A 1 96 ? -16.782 -1.257 8.458 1.00 97.56 96 MET A C 1
ATOM 751 O O . MET A 1 96 ? -17.959 -1.599 8.559 1.00 97.56 96 MET A O 1
ATOM 755 N N . GLU A 1 97 ? -16.199 -1.110 7.267 1.00 96.44 97 GLU A N 1
ATOM 756 C CA . GLU A 1 97 ? -16.845 -1.496 6.008 1.00 96.44 97 GLU A CA 1
ATOM 757 C C . GLU A 1 97 ? -16.903 -3.034 5.904 1.00 96.44 97 GLU A C 1
ATOM 759 O O . GLU A 1 97 ? -15.960 -3.712 6.297 1.00 96.44 97 GLU A O 1
ATOM 764 N N . GLU A 1 98 ? -17.987 -3.616 5.382 1.00 91.56 98 GLU A N 1
ATOM 765 C CA . GLU A 1 98 ? -18.129 -5.085 5.302 1.00 91.56 98 GLU A CA 1
ATOM 766 C C . GLU A 1 98 ? -17.126 -5.710 4.318 1.00 91.56 98 GLU A C 1
ATOM 768 O O . GLU A 1 98 ? -16.494 -6.723 4.612 1.00 91.56 98 GLU A O 1
ATOM 773 N N . ALA A 1 99 ? -16.941 -5.069 3.163 1.00 93.31 99 ALA A N 1
ATOM 774 C CA . ALA A 1 99 ? -16.019 -5.525 2.135 1.00 93.31 99 ALA A CA 1
ATOM 775 C C . A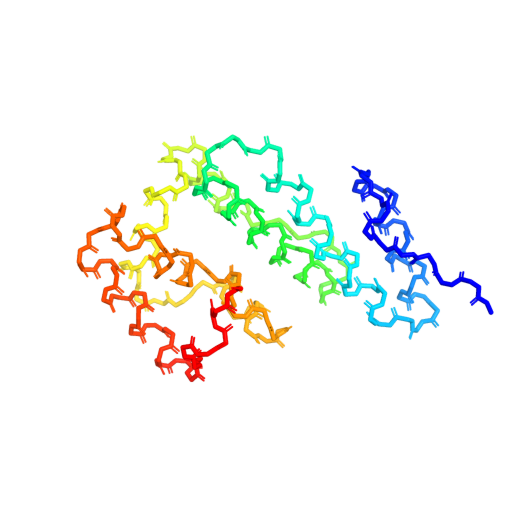LA A 1 99 ? -14.571 -5.098 2.425 1.00 93.31 99 ALA A C 1
ATOM 777 O O . ALA A 1 99 ? -14.300 -4.080 3.072 1.00 93.31 99 ALA A O 1
ATOM 778 N N . VAL A 1 100 ? -13.623 -5.869 1.898 1.00 95.25 100 VAL A N 1
ATOM 779 C CA . VAL A 1 100 ? -12.245 -5.403 1.718 1.00 95.25 100 VAL A CA 1
ATOM 780 C C . VAL A 1 100 ? -12.177 -4.414 0.555 1.00 95.25 100 VAL A C 1
ATOM 782 O O . VAL A 1 100 ? -13.052 -4.371 -0.309 1.00 95.25 100 VAL A O 1
ATOM 785 N N . SER A 1 101 ? -11.145 -3.576 0.546 1.00 94.38 101 SER A N 1
ATOM 786 C CA . SER A 1 101 ? -10.956 -2.602 -0.533 1.00 94.38 101 SER A CA 1
ATOM 787 C C . SER A 1 101 ? -10.277 -3.223 -1.757 1.00 94.38 101 SER A C 1
ATOM 789 O O . SER A 1 101 ? -9.469 -4.136 -1.615 1.00 94.38 101 SER A O 1
ATOM 791 N N . ASP A 1 102 ? -10.462 -2.638 -2.947 1.00 92.38 102 ASP A N 1
ATOM 792 C CA . ASP A 1 102 ? -9.654 -2.980 -4.135 1.00 92.38 102 ASP A CA 1
ATOM 793 C C . ASP A 1 102 ? -8.139 -2.962 -3.844 1.00 92.38 102 ASP A C 1
ATOM 795 O O . ASP A 1 102 ? -7.364 -3.703 -4.449 1.00 92.38 102 ASP A O 1
ATOM 799 N N . GLY A 1 103 ? -7.696 -2.056 -2.962 1.00 94.38 103 GLY A N 1
ATOM 800 C CA . GLY A 1 103 ? -6.294 -1.936 -2.567 1.00 94.38 103 GLY A CA 1
ATOM 801 C C . GLY A 1 103 ? -5.810 -3.155 -1.787 1.00 94.38 103 GLY A C 1
ATOM 802 O O . GLY A 1 103 ? -4.702 -3.621 -2.039 1.00 94.38 103 GLY A O 1
ATOM 803 N N . PHE A 1 104 ? -6.656 -3.705 -0.912 1.00 97.25 104 PHE A N 1
ATOM 804 C CA . PHE A 1 104 ? -6.380 -4.947 -0.194 1.00 97.25 104 PHE A CA 1
ATOM 805 C C . PHE A 1 104 ? -6.156 -6.100 -1.173 1.00 97.25 104 PHE A C 1
ATOM 807 O O . PHE A 1 104 ? -5.085 -6.702 -1.177 1.00 97.25 104 PHE A O 1
ATOM 814 N N . GLU A 1 105 ? -7.122 -6.345 -2.061 1.00 95.88 105 GLU A N 1
ATOM 815 C CA . GLU A 1 105 ? -7.040 -7.432 -3.043 1.00 95.88 105 GLU A CA 1
ATOM 816 C C . GLU A 1 105 ? -5.809 -7.281 -3.942 1.00 95.88 105 GLU A C 1
ATOM 818 O O . GLU A 1 105 ? -5.079 -8.242 -4.182 1.00 95.88 105 GLU A O 1
ATOM 823 N N . THR A 1 106 ? -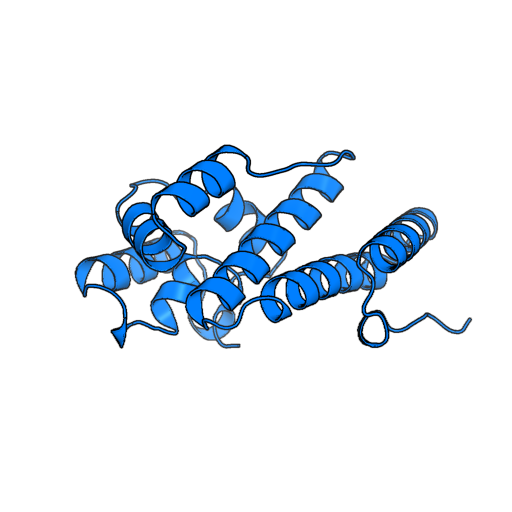5.535 -6.051 -4.391 1.00 95.94 106 THR A N 1
ATOM 824 C CA . THR A 1 106 ? -4.372 -5.743 -5.231 1.00 95.94 106 THR A CA 1
ATOM 825 C C . THR A 1 106 ? -3.065 -6.087 -4.519 1.00 95.94 106 THR A C 1
ATOM 827 O O . THR A 1 106 ? -2.186 -6.694 -5.128 1.00 95.94 106 THR A O 1
ATOM 830 N N . LEU A 1 107 ? -2.915 -5.697 -3.253 1.00 97.44 107 LEU A N 1
ATOM 831 C CA . LEU A 1 107 ? -1.689 -5.920 -2.491 1.00 97.44 107 LEU A CA 1
ATOM 832 C C . LEU A 1 107 ? -1.494 -7.400 -2.153 1.00 97.44 107 LEU A C 1
ATOM 834 O O . LEU A 1 107 ? -0.407 -7.932 -2.376 1.00 97.44 107 LEU A O 1
ATOM 838 N N . VAL A 1 108 ? -2.549 -8.088 -1.709 1.00 96.94 108 VAL A N 1
ATOM 839 C CA . VAL A 1 108 ? -2.504 -9.529 -1.414 1.00 96.94 108 VAL A CA 1
ATOM 840 C C . VAL A 1 108 ? -2.149 -10.334 -2.667 1.00 96.94 108 VAL A C 1
ATOM 842 O O . VAL A 1 108 ? -1.259 -11.179 -2.613 1.00 96.94 108 VAL A O 1
ATOM 845 N N . ALA A 1 109 ? -2.747 -10.019 -3.821 1.00 95.62 109 ALA A N 1
ATOM 846 C CA . ALA A 1 109 ? -2.444 -10.697 -5.085 1.00 95.62 109 ALA A CA 1
ATOM 847 C C . ALA A 1 109 ? -0.978 -10.545 -5.537 1.00 95.62 109 ALA A C 1
ATOM 849 O O . ALA A 1 109 ? -0.487 -11.361 -6.313 1.00 95.62 109 ALA A O 1
ATOM 850 N N . HIS A 1 110 ? -0.277 -9.514 -5.056 1.00 95.44 110 HIS A N 1
ATOM 851 C CA . HIS A 1 110 ? 1.137 -9.263 -5.348 1.00 95.44 110 HIS A CA 1
ATOM 852 C C . HIS A 1 110 ? 2.067 -9.653 -4.188 1.00 95.44 110 HIS A C 1
ATOM 854 O O . HIS A 1 110 ? 3.226 -9.236 -4.178 1.00 95.44 110 HIS A O 1
ATOM 860 N N . GLY A 1 111 ? 1.578 -10.424 -3.209 1.00 95.25 111 GLY A N 1
ATOM 861 C CA . GLY A 1 111 ? 2.373 -10.873 -2.064 1.00 95.25 111 GLY A CA 1
ATOM 862 C C . GLY A 1 111 ? 2.820 -9.734 -1.147 1.00 95.25 111 GLY A C 1
ATOM 863 O O . GLY A 1 111 ? 3.865 -9.843 -0.517 1.00 95.25 111 GLY A O 1
ATOM 864 N N . ARG A 1 112 ? 2.067 -8.626 -1.111 1.00 96.94 112 ARG A N 1
ATOM 865 C CA . ARG A 1 112 ? 2.356 -7.430 -0.304 1.00 96.94 112 ARG A CA 1
ATOM 866 C C . ARG A 1 112 ? 1.319 -7.205 0.799 1.00 96.94 112 ARG A C 1
ATOM 868 O O . ARG A 1 112 ? 0.828 -6.090 0.994 1.00 96.94 112 ARG A O 1
ATOM 875 N N . ALA A 1 113 ? 0.925 -8.280 1.478 1.00 97.31 113 ALA A N 1
ATOM 876 C CA . ALA A 1 113 ? -0.116 -8.245 2.501 1.00 97.31 113 ALA A CA 1
ATOM 877 C C . ALA A 1 113 ? 0.237 -7.338 3.698 1.00 97.31 113 ALA A C 1
ATOM 879 O O . ALA A 1 113 ? -0.650 -6.721 4.289 1.00 97.31 113 ALA A O 1
ATOM 880 N N . GLU A 1 114 ? 1.520 -7.168 4.010 1.00 97.25 114 GLU A N 1
ATOM 881 C CA . GLU A 1 114 ? 2.024 -6.261 5.041 1.00 97.25 114 GLU A CA 1
ATOM 882 C C . GLU A 1 114 ? 1.756 -4.781 4.739 1.00 97.25 114 GLU A C 1
ATOM 884 O O . GLU A 1 114 ? 1.740 -3.958 5.656 1.00 97.25 114 GLU A O 1
ATOM 889 N N . LEU A 1 115 ? 1.509 -4.424 3.477 1.00 98.00 115 LEU A N 1
ATOM 890 C CA . LEU A 1 115 ? 1.126 -3.066 3.087 1.00 98.00 115 LEU A CA 1
ATOM 891 C C . LEU A 1 115 ? -0.387 -2.823 3.156 1.00 98.00 115 LEU A C 1
ATOM 893 O O . LEU A 1 115 ? -0.834 -1.720 2.856 1.00 98.00 115 LEU A O 1
ATOM 897 N N . THR A 1 116 ? -1.204 -3.821 3.496 1.00 98.31 116 THR A N 1
ATOM 898 C CA . THR A 1 116 ? -2.661 -3.627 3.581 1.00 98.31 116 THR A CA 1
ATOM 899 C C . THR A 1 116 ? -3.037 -2.656 4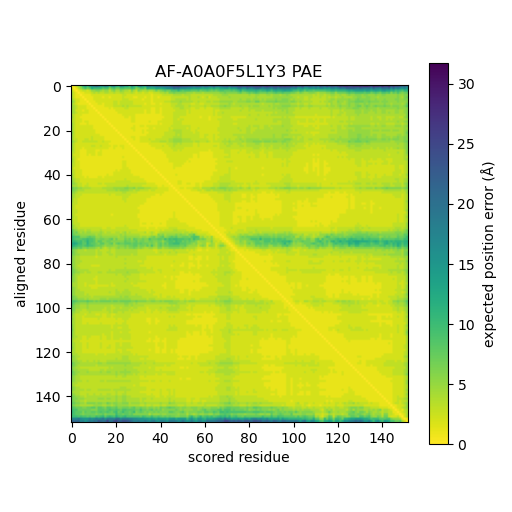.704 1.00 98.31 116 THR A C 1
ATOM 901 O O . THR A 1 116 ? -2.322 -2.512 5.695 1.00 98.31 116 THR A O 1
ATOM 904 N N . CYS A 1 117 ? -4.185 -1.985 4.571 1.00 98.12 117 CYS A N 1
ATOM 905 C CA . CYS A 1 117 ? -4.694 -1.081 5.610 1.00 98.12 117 CYS A CA 1
ATOM 906 C C . CYS A 1 117 ? -4.951 -1.828 6.926 1.00 98.12 117 CYS A C 1
ATOM 908 O O . CYS A 1 117 ? -4.706 -1.304 8.006 1.00 98.12 117 CYS A O 1
ATOM 910 N N . GLU A 1 118 ? -5.401 -3.070 6.816 1.00 98.44 118 GLU A N 1
ATOM 911 C CA . GLU A 1 118 ? -5.620 -4.014 7.896 1.00 98.44 118 GLU A CA 1
ATOM 912 C C . GLU A 1 118 ? -4.305 -4.308 8.632 1.00 98.44 118 GLU A C 1
ATOM 914 O O . GLU A 1 118 ? -4.251 -4.196 9.855 1.00 98.44 118 GLU A O 1
ATOM 919 N N . ALA A 1 119 ? -3.224 -4.605 7.901 1.00 98.25 119 ALA A N 1
ATOM 920 C CA . ALA A 1 119 ? -1.902 -4.818 8.490 1.00 98.25 119 ALA A CA 1
ATOM 921 C C . ALA A 1 119 ? -1.370 -3.564 9.204 1.00 98.25 119 ALA A C 1
ATOM 923 O O . ALA A 1 119 ? -0.794 -3.680 10.283 1.00 98.25 119 ALA A O 1
ATOM 924 N N . ILE A 1 120 ? -1.605 -2.3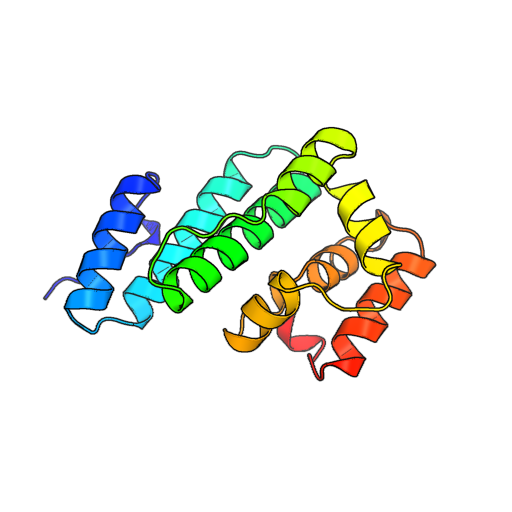70 8.647 1.00 98.25 120 ILE A N 1
ATOM 925 C CA . ILE A 1 120 ? -1.245 -1.099 9.299 1.00 98.25 120 ILE A CA 1
ATOM 926 C C . ILE A 1 120 ? -1.996 -0.951 10.628 1.00 98.25 120 ILE A C 1
ATOM 928 O O . ILE A 1 120 ? -1.377 -0.673 11.653 1.00 98.25 120 ILE A O 1
ATOM 932 N N . VAL A 1 121 ? -3.314 -1.180 10.643 1.00 98.44 121 VAL A N 1
ATOM 933 C CA . VAL A 1 121 ? -4.119 -1.112 11.877 1.00 98.44 121 VAL A CA 1
ATOM 934 C C . VAL A 1 121 ? -3.604 -2.098 12.931 1.00 98.44 121 VAL A C 1
ATOM 936 O O . VAL A 1 121 ? -3.514 -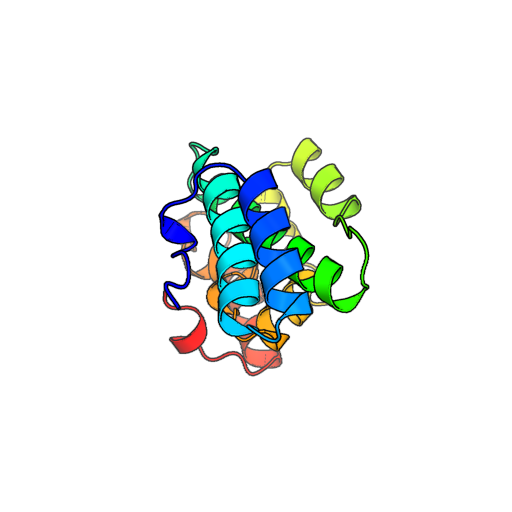1.730 14.099 1.00 98.44 121 VAL A O 1
ATOM 939 N N . LEU A 1 122 ? -3.212 -3.313 12.533 1.00 97.81 122 LEU A N 1
ATOM 940 C CA . LEU A 1 122 ? -2.650 -4.313 13.452 1.00 97.81 122 LEU A CA 1
ATOM 941 C C . LEU A 1 122 ? -1.223 -4.008 13.933 1.00 97.81 122 LEU A C 1
ATOM 943 O O . LEU A 1 122 ? -0.811 -4.518 14.969 1.00 97.81 122 LEU A O 1
ATOM 947 N N . ARG A 1 123 ? -0.434 -3.204 13.216 1.00 96.62 123 ARG A N 1
ATOM 948 C CA . ARG A 1 123 ? 0.885 -2.769 13.713 1.00 96.62 123 ARG A CA 1
ATOM 949 C C . ARG A 1 123 ? 0.797 -1.625 14.717 1.00 96.62 123 ARG A C 1
ATOM 951 O O . ARG A 1 123 ? 1.703 -1.467 15.529 1.00 96.62 123 ARG A O 1
ATOM 958 N N . HIS A 1 124 ? -0.291 -0.862 14.672 1.00 97.00 124 HIS A N 1
ATOM 959 C CA . HIS A 1 124 ? -0.521 0.327 15.495 1.00 97.00 124 HIS A CA 1
ATOM 960 C C . HIS A 1 124 ? -1.802 0.192 16.325 1.00 97.00 124 HIS A C 1
ATOM 962 O O . HIS A 1 124 ? -2.562 1.150 16.444 1.00 97.00 124 HIS A O 1
ATOM 968 N N . GLU A 1 125 ? -2.083 -1.00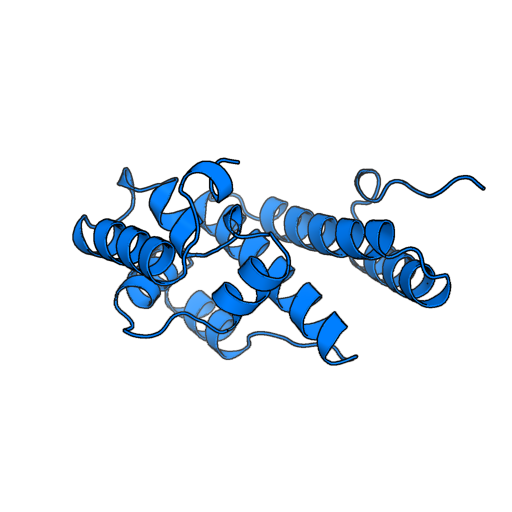7 16.857 1.00 97.56 125 GLU A N 1
ATOM 969 C CA . GLU A 1 125 ? -3.358 -1.328 17.530 1.00 97.56 125 GLU A CA 1
ATOM 970 C C . GLU A 1 125 ? -3.707 -0.339 18.656 1.00 97.56 125 GLU A C 1
ATOM 972 O O . GLU A 1 125 ? -4.880 -0.047 18.878 1.00 97.56 125 GLU A O 1
ATOM 977 N N . ASP A 1 126 ? -2.701 0.219 19.333 1.00 97.25 126 ASP A N 1
ATOM 978 C CA . ASP A 1 126 ? -2.838 1.204 20.411 1.00 97.25 126 ASP A CA 1
ATOM 979 C C . ASP A 1 126 ? -3.412 2.556 19.953 1.00 97.25 126 ASP A C 1
ATOM 981 O O . ASP A 1 126 ? -3.932 3.321 20.768 1.00 97.25 126 ASP A O 1
ATOM 985 N N . GLN A 1 127 ? -3.370 2.836 18.649 1.00 97.50 127 GLN A N 1
ATOM 986 C CA . GLN A 1 127 ? -3.929 4.040 18.034 1.00 97.50 127 GLN A CA 1
ATOM 987 C C . GLN A 1 127 ? -5.355 3.846 17.500 1.00 97.50 127 GLN A C 1
ATOM 989 O O . GLN A 1 127 ? -5.967 4.803 17.012 1.00 97.50 127 GLN A O 1
ATOM 994 N N . PHE A 1 128 ? -5.909 2.636 17.573 1.00 98.38 128 PHE A N 1
ATOM 995 C CA . PHE A 1 128 ? -7.233 2.314 17.045 1.00 98.38 128 PHE A CA 1
ATOM 996 C C . PHE A 1 128 ? -8.161 1.775 18.135 1.00 98.38 128 PHE A C 1
ATOM 998 O O . PHE A 1 128 ? -7.745 1.365 19.215 1.00 98.38 128 PHE A O 1
ATOM 1005 N N . SER A 1 129 ? -9.469 1.802 17.869 1.00 98.25 129 SER A N 1
ATOM 1006 C CA . SER A 1 129 ? -10.422 1.152 18.767 1.00 98.25 129 SER A CA 1
ATOM 1007 C C . SER A 1 129 ? -10.270 -0.366 18.694 1.00 98.25 129 SER A C 1
ATOM 1009 O O . SER A 1 129 ? -9.948 -0.924 17.643 1.00 98.25 129 SER A O 1
ATOM 1011 N N . VAL A 1 130 ? -10.598 -1.044 19.795 1.00 98.25 130 VAL A N 1
ATOM 1012 C CA . VAL A 1 130 ? -10.614 -2.514 19.864 1.00 98.25 130 VAL A CA 1
ATOM 1013 C C . VAL A 1 130 ? -11.483 -3.116 18.752 1.00 98.25 130 VAL A C 1
ATOM 1015 O O . VAL A 1 130 ? -11.105 -4.115 18.147 1.00 98.25 130 VAL A O 1
ATOM 1018 N N . ASP A 1 131 ? -12.611 -2.480 18.425 1.00 98.19 131 ASP A N 1
ATOM 1019 C CA . ASP A 1 131 ? -13.491 -2.926 17.341 1.00 98.19 131 ASP A CA 1
ATOM 1020 C C . ASP A 1 131 ? -12.811 -2.847 15.968 1.00 98.19 131 ASP A C 1
ATOM 1022 O O . ASP A 1 131 ? -12.891 -3.799 15.193 1.00 98.19 131 ASP A O 1
ATOM 1026 N N . ALA A 1 132 ? -12.095 -1.753 15.677 1.00 98.38 132 ALA A N 1
ATOM 1027 C CA . ALA A 1 132 ? -11.372 -1.598 14.416 1.00 98.38 132 ALA A CA 1
ATOM 1028 C C . ALA A 1 132 ? -10.225 -2.614 14.295 1.00 98.38 132 ALA A C 1
ATOM 1030 O O . ALA A 1 132 ? -10.049 -3.214 13.236 1.00 98.38 132 ALA A O 1
ATOM 1031 N N . VAL A 1 133 ? -9.493 -2.858 15.385 1.00 98.50 133 VAL A N 1
ATOM 1032 C CA . VAL A 1 133 ? -8.423 -3.869 15.451 1.00 98.50 133 VAL A CA 1
ATOM 1033 C C . VAL A 1 133 ? -8.980 -5.277 15.225 1.00 98.50 133 VAL A C 1
ATOM 1035 O O . VAL A 1 133 ? -8.457 -6.041 14.410 1.00 98.50 133 VAL A O 1
ATOM 1038 N N . ASN A 1 134 ? -10.084 -5.624 15.889 1.00 98.12 134 ASN A N 1
ATOM 1039 C CA . ASN A 1 134 ? -10.736 -6.922 15.713 1.00 98.12 134 ASN A CA 1
ATOM 1040 C C . ASN A 1 134 ? -11.270 -7.105 14.288 1.00 98.12 134 ASN A C 1
ATOM 1042 O O . ASN A 1 134 ? -11.135 -8.188 13.716 1.00 98.12 134 ASN A O 1
ATOM 1046 N N . ALA A 1 135 ? -11.839 -6.054 13.695 1.00 98.25 135 ALA A N 1
ATOM 1047 C CA . ALA A 1 135 ? -12.303 -6.081 12.315 1.00 98.25 135 ALA A CA 1
ATOM 1048 C C . ALA A 1 135 ? -11.140 -6.245 11.320 1.00 98.25 135 ALA A C 1
ATOM 1050 O O . ALA A 1 135 ? -11.235 -7.088 10.427 1.00 98.25 135 ALA A O 1
ATOM 1051 N N . ALA A 1 136 ? -10.019 -5.539 11.512 1.00 98.00 136 ALA A N 1
ATOM 1052 C CA . ALA A 1 136 ? -8.802 -5.706 10.709 1.00 98.00 136 ALA A CA 1
ATOM 1053 C C . ALA A 1 136 ? -8.300 -7.156 10.736 1.00 98.00 136 ALA A C 1
ATOM 1055 O O . ALA A 1 136 ? -8.079 -7.780 9.694 1.00 98.00 136 ALA A O 1
ATOM 1056 N N . ARG A 1 137 ? -8.201 -7.724 11.944 1.00 97.25 137 ARG A N 1
ATOM 1057 C CA . ARG A 1 137 ? -7.795 -9.115 12.169 1.00 97.25 137 ARG A CA 1
ATOM 1058 C C . ARG A 1 137 ? -8.721 -10.092 11.458 1.00 97.25 137 ARG A C 1
ATOM 1060 O O . ARG A 1 137 ? -8.247 -10.998 10.775 1.00 97.25 137 ARG A O 1
ATOM 1067 N N . LYS A 1 138 ? -10.034 -9.892 11.593 1.00 96.81 138 LYS A N 1
ATOM 1068 C CA . LYS A 1 138 ? -11.039 -10.734 10.944 1.00 96.81 138 LYS A CA 1
ATOM 1069 C C . LYS A 1 138 ? -10.902 -10.688 9.422 1.00 96.81 138 LYS A C 1
ATOM 1071 O O . LYS A 1 138 ? -10.852 -11.744 8.803 1.00 96.81 138 LYS A O 1
ATOM 1076 N N . LYS A 1 139 ? -10.784 -9.496 8.827 1.00 97.56 139 LYS A N 1
ATOM 1077 C CA . LYS A 1 139 ? -10.650 -9.329 7.371 1.00 97.56 139 LYS A CA 1
ATOM 1078 C C . LYS A 1 139 ? -9.445 -10.081 6.810 1.00 97.56 139 LYS A C 1
ATOM 1080 O O . LYS A 1 139 ? -9.594 -10.787 5.815 1.00 97.56 139 LYS A O 1
ATOM 1085 N N . LEU A 1 140 ? -8.286 -9.980 7.462 1.00 96.81 140 LEU A N 1
ATOM 1086 C CA . LEU A 1 140 ? -7.079 -10.712 7.062 1.00 96.81 140 LEU A CA 1
ATOM 1087 C C . LEU A 1 140 ? -7.288 -12.231 7.124 1.00 96.81 140 LEU A C 1
ATOM 1089 O O . LEU A 1 140 ? -6.998 -12.931 6.155 1.00 96.81 140 LEU A O 1
ATOM 1093 N N . MET A 1 141 ? -7.852 -12.730 8.229 1.00 95.75 141 MET A N 1
ATOM 1094 C CA . MET A 1 141 ? -8.114 -14.162 8.411 1.00 95.75 141 MET A CA 1
ATOM 1095 C C . MET A 1 141 ? -9.133 -14.710 7.406 1.00 95.75 141 MET A C 1
ATOM 1097 O O . MET A 1 141 ? -8.907 -15.776 6.837 1.00 95.75 141 MET A O 1
ATOM 1101 N N . ASP A 1 142 ? -10.224 -13.983 7.157 1.00 96.00 142 ASP A N 1
ATOM 1102 C CA . ASP A 1 142 ? -11.263 -14.380 6.197 1.00 96.00 142 ASP A CA 1
ATOM 1103 C C . ASP A 1 142 ? -10.706 -14.518 4.768 1.00 96.00 142 ASP A C 1
ATOM 1105 O O . ASP A 1 142 ? -11.218 -15.310 3.979 1.00 96.00 142 ASP A O 1
ATOM 1109 N N . HIS A 1 143 ? -9.645 -13.773 4.443 1.00 96.25 143 HIS A N 1
ATOM 1110 C CA . HIS A 1 143 ? -8.983 -13.796 3.135 1.00 96.25 143 HIS A CA 1
ATOM 1111 C C . HIS A 1 143 ? -7.699 -14.639 3.123 1.00 96.25 143 HIS A C 1
ATOM 1113 O O . HIS A 1 143 ? -6.920 -14.561 2.175 1.00 96.25 143 HIS A O 1
AT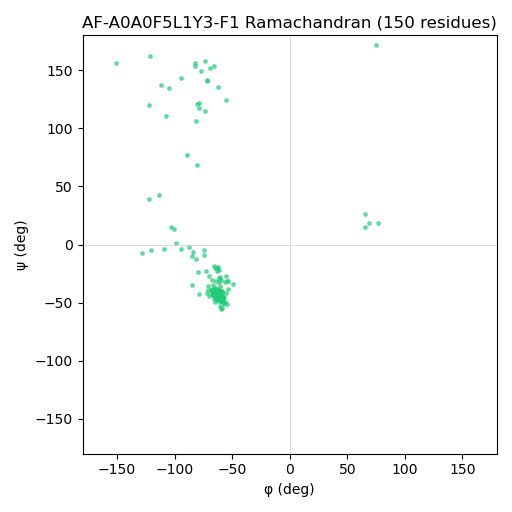OM 1119 N N . GLY A 1 144 ? -7.473 -15.458 4.156 1.00 94.94 144 GLY A N 1
ATOM 1120 C CA . GLY A 1 144 ? -6.360 -16.407 4.205 1.00 94.94 144 GLY A CA 1
ATOM 1121 C C . GLY A 1 144 ? -4.975 -15.770 4.336 1.00 94.94 144 GLY A C 1
ATOM 1122 O O . GLY A 1 144 ? -3.985 -16.435 4.044 1.00 94.94 144 GLY A O 1
ATOM 1123 N N . VAL A 1 145 ? -4.888 -14.510 4.770 1.00 95.12 145 VAL A N 1
ATOM 1124 C CA . VAL A 1 145 ? -3.609 -13.842 5.035 1.00 95.12 145 VAL A CA 1
ATOM 1125 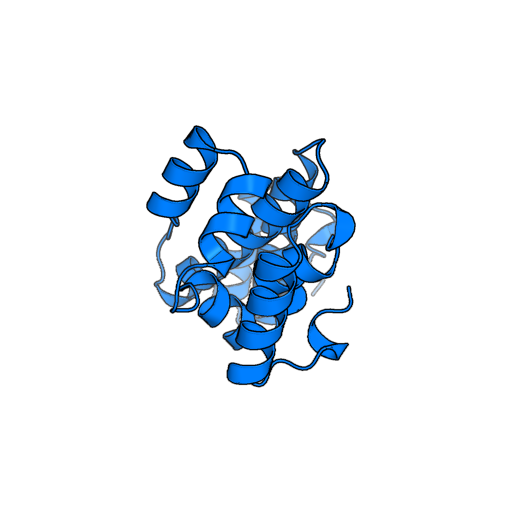C C . VAL A 1 145 ? -3.098 -14.275 6.406 1.00 95.12 145 VAL A C 1
ATOM 1127 O O . VAL A 1 145 ? -3.776 -14.076 7.420 1.00 95.12 145 VAL A O 1
ATOM 1130 N N . ALA A 1 146 ? -1.904 -14.867 6.459 1.00 90.56 146 ALA A N 1
ATOM 1131 C CA . ALA A 1 146 ? -1.320 -15.284 7.724 1.00 90.56 146 ALA A CA 1
ATOM 1132 C C . ALA A 1 146 ? -0.737 -14.081 8.477 1.00 90.56 146 ALA A C 1
ATOM 1134 O O . ALA A 1 146 ? -0.213 -13.139 7.888 1.00 90.56 146 ALA A O 1
ATOM 1135 N N . MET A 1 147 ? -0.754 -14.135 9.812 1.00 87.31 147 MET A N 1
ATOM 1136 C CA . MET A 1 147 ? -0.153 -13.078 10.642 1.00 87.31 147 MET A CA 1
ATOM 1137 C C . MET A 1 147 ? 1.369 -12.960 10.439 1.00 87.31 147 MET A C 1
ATOM 1139 O O . MET A 1 147 ? 1.960 -11.928 10.736 1.00 87.31 147 MET A O 1
ATOM 1143 N N . THR A 1 148 ? 2.013 -14.006 9.918 1.00 87.56 148 THR A N 1
ATOM 1144 C CA . THR A 1 148 ? 3.422 -13.974 9.506 1.00 87.56 148 THR A CA 1
ATOM 1145 C C . THR A 1 148 ? 3.654 -13.120 8.263 1.00 87.56 148 THR A C 1
ATOM 1147 O O . THR A 1 148 ? 4.737 -12.570 8.118 1.00 87.56 148 THR A O 1
ATOM 1150 N N . ASP A 1 149 ? 2.645 -12.971 7.403 1.00 82.12 149 ASP A N 1
ATOM 1151 C CA . ASP A 1 149 ? 2.748 -12.261 6.120 1.00 82.12 149 ASP A CA 1
ATOM 1152 C C . ASP A 1 149 ? 2.567 -10.744 6.283 1.00 82.12 149 ASP A C 1
ATOM 1154 O O . ASP A 1 149 ? 2.717 -9.989 5.326 1.00 82.12 149 ASP A O 1
ATOM 1158 N N . ILE A 1 150 ? 2.218 -10.296 7.493 1.00 85.56 150 ILE A N 1
ATOM 1159 C CA . ILE A 1 150 ? 2.035 -8.882 7.844 1.00 85.56 150 ILE A CA 1
ATOM 1160 C C . ILE A 1 150 ? 3.133 -8.340 8.770 1.00 85.56 150 ILE A C 1
ATOM 1162 O O . ILE A 1 150 ? 3.123 -7.149 9.100 1.00 85.56 150 ILE A O 1
ATOM 1166 N N . ALA A 1 151 ? 4.059 -9.205 9.197 1.00 70.81 151 ALA A N 1
ATOM 1167 C CA . ALA A 1 151 ? 5.238 -8.814 9.953 1.00 70.81 151 ALA A CA 1
ATOM 1168 C C . ALA A 1 151 ? 6.226 -8.123 9.000 1.00 70.81 151 ALA A C 1
ATOM 1170 O O . ALA A 1 151 ? 6.707 -8.746 8.055 1.00 70.81 151 ALA A O 1
ATOM 1171 N N . ALA A 1 152 ? 6.470 -6.831 9.227 1.00 56.66 152 ALA A N 1
ATOM 1172 C CA . ALA A 1 152 ? 7.472 -6.047 8.506 1.00 56.66 152 ALA A CA 1
ATOM 1173 C C . ALA A 1 152 ? 8.860 -6.211 9.139 1.00 56.66 152 ALA A C 1
ATOM 1175 O O . ALA A 1 152 ? 8.924 -6.281 10.390 1.00 56.66 152 ALA A O 1
#

Sequence (152 aa):
MNIPDPQTFTDPEKLRKLMANAVRLGYEDLAFNCKLRIAEIAGAAQDDVIEREFWTALIAAEEFKAAAAGKTSRLAKIRTKHRRVGAQRLLADMMMEEAVSDGFETLVAHGRAELTCEAIVLRHEDQFSVDAVNAARKKLMDHGVAMTDIAA

Organism: NCBI:txid1121477

Radius of gyration: 15.65 Å; Cα contacts (8 Å, |Δi|>4): 169; chains: 1; bounding box: 43×32×42 Å

Foldseek 3Di:
DDQDDLLPDLDLVVLVVSLVVCVVVVVVVSVLNSQQSSLQSQLVVDPDPLSSLLSSLQSSLQSLVCVVVVHRDHPVVLVVVCVVPNRLVSLLVQLVDPDHDSSCVSCVVVLNNLSGSLLSCCVPVVSYDPSSVVSSVVNCVVVPNDPVSNDD

Secondary structure (DSSP, 8-state):
--PPPGGG---HHHHHHHHHHHHHHT-HHHHHHHHHHHHHHHHHT-SSHHHHHHHHHHHHHHHHHHHHHTS----HHHHHHHHHHHHHHHHHHHHHSSSPPHHHHHHHHTT-GGGSHHHHHHHSGGGS-HHHHHHHHHHHHHTT--GGGG--

Solvent-accessible surface area (backbone atoms only — not comparable to full-atom values): 8306 Å² total; per-residue (Å²): 132,89,78,82,64,53,83,81,59,90,51,56,69,60,35,52,53,51,22,55,52,22,56,77,70,69,35,57,71,57,26,52,47,22,38,49,44,42,7,49,56,55,8,68,76,40,88,51,69,58,46,15,54,47,39,20,27,54,40,32,28,25,47,53,49,13,62,77,67,76,43,94,43,75,64,58,69,58,56,56,49,31,78,74,57,38,47,65,54,47,49,46,53,53,32,73,42,92,64,82,52,74,54,41,56,53,24,46,77,68,74,36,42,39,49,23,68,41,33,49,42,65,75,44,43,91,81,50,55,71,66,34,37,51,35,21,53,47,56,37,53,79,70,70,50,54,79,75,56,36,64,127

pLDDT: mean 94.83, std 6.01, range [56.66, 98.56]

Mean predicted aligned error: 3.15 Å